Protein AF-A0A7X0LFH3-F1 (afdb_monomer)

Secondary structure (DSSP, 8-state):
-PPPEEEEEEEEEEEETTEEEEEEEEEEEEETTEEEEEE--TTSPPPEEEEEEEGGGEEEEEE--

Mean predicted aligned error: 6.88 Å

Solvent-accessible surface area (backbone atoms only — not comparable to full-atom values): 3825 Å² total; per-residue (Å²): 134,84,63,64,71,48,84,49,44,29,42,39,33,34,47,62,89,93,45,79,45,76,47,77,33,39,27,38,33,52,56,96,69,30,36,38,33,21,36,66,42,96,83,79,52,76,64,40,83,72,48,77,43,46,58,88,35,52,75,47,77,46,77,57,130

Nearest PDB structures (foldseek):
  6am0-assembly1_D  TM=6.243E-01  e=3.021E-01  Kluyveromyces lactis NRRL Y-1140
  8bdv-assembly1_A  TM=7.058E-01  e=1.851E+00  Staphylococcus aureus
  8di0-assembly2_B  TM=4.648E-01  e=1.317E+00  Tannerella forsythia 92A2
  3kvp-assembly1_B  TM=6.026E-01  e=3.451E+00  Bacillus subtilis
  6my0-assembly2_B  TM=5.279E-01  e=6.434E+00  Homo sapiens

Sequence (65 aa):
MSDKQYKHRFRLEMRIGQDQRQIDADSYAFSDCWMIFYRGNPQGGQPKEFWRVKTDDVVCMETKA

Foldseek 3Di:
DDWDKDFFWKWWWFADPPDIDIDTAGMWTDDPQKIWGWHDDPVDDDTDTDDIDGPVRTDDMGTDD

Radius of gyration: 11.78 Å; Cα contacts (8 Å, |Δi|>4): 132; chains: 1; bounding box: 27×29×30 Å

Structure (mmCIF, N/CA/C/O backbone):
data_AF-A0A7X0LFH3-F1
#
_entry.id   AF-A0A7X0LFH3-F1
#
loop_
_atom_site.group_PDB
_atom_site.id
_atom_site.type_symbol
_atom_site.label_atom_id
_atom_site.label_alt_id
_atom_site.label_comp_id
_atom_site.label_asym_id
_atom_site.label_entity_id
_atom_site.label_seq_id
_atom_site.pdbx_PDB_ins_code
_atom_site.Cartn_x
_atom_site.Cartn_y
_atom_site.Cartn_z
_atom_site.occupancy
_atom_site.B_iso_or_equiv
_atom_site.auth_seq_id
_atom_site.auth_comp_id
_atom_site.auth_asym_id
_atom_site.auth_atom_id
_atom_site.pdbx_PDB_model_num
ATOM 1 N N . MET A 1 1 ? 2.074 -18.653 -1.979 1.00 44.59 1 MET A N 1
ATOM 2 C CA . MET A 1 1 ? 1.432 -18.007 -3.145 1.00 44.59 1 MET A CA 1
ATOM 3 C C . MET A 1 1 ? 2.234 -16.746 -3.432 1.00 44.59 1 MET A C 1
ATOM 5 O O . MET A 1 1 ? 2.580 -16.088 -2.467 1.00 44.59 1 MET A O 1
ATOM 9 N N . SER A 1 2 ? 2.639 -16.468 -4.676 1.00 53.28 2 SER A N 1
ATOM 10 C CA . SER A 1 2 ? 3.397 -15.239 -4.983 1.00 53.28 2 SER A CA 1
ATOM 11 C C . SER A 1 2 ? 2.480 -14.0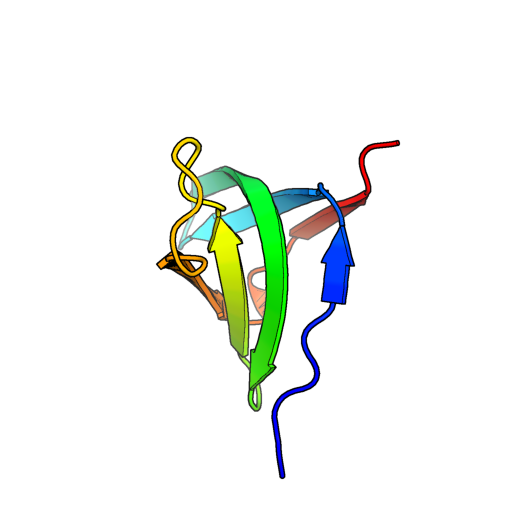24 -4.938 1.00 53.28 2 SER A C 1
ATOM 13 O O . SER A 1 2 ? 1.435 -14.025 -5.592 1.00 53.28 2 SER A O 1
ATOM 15 N N . ASP A 1 3 ? 2.902 -12.996 -4.211 1.00 66.00 3 ASP A N 1
ATOM 16 C CA . ASP A 1 3 ? 2.199 -11.722 -4.126 1.00 66.00 3 ASP A CA 1
ATOM 17 C C . ASP A 1 3 ? 2.134 -11.079 -5.521 1.00 66.00 3 ASP A C 1
ATOM 19 O O . ASP A 1 3 ? 3.149 -10.880 -6.196 1.00 66.00 3 ASP A O 1
ATOM 23 N N . LYS A 1 4 ? 0.918 -10.793 -5.999 1.00 69.56 4 LYS A N 1
ATOM 24 C CA . LYS A 1 4 ? 0.715 -10.085 -7.270 1.00 69.56 4 LYS A CA 1
ATOM 25 C C . LYS A 1 4 ? 1.051 -8.607 -7.064 1.00 69.56 4 LYS A C 1
ATOM 27 O O . LYS A 1 4 ? 0.425 -7.952 -6.234 1.00 69.56 4 LYS A O 1
ATOM 32 N N . GLN A 1 5 ? 2.007 -8.088 -7.835 1.00 75.00 5 GLN A N 1
ATOM 33 C CA . GLN A 1 5 ? 2.371 -6.669 -7.836 1.00 75.00 5 GLN A CA 1
ATOM 34 C C . GLN A 1 5 ? 1.630 -5.917 -8.948 1.00 75.00 5 GLN A C 1
ATOM 36 O O . GLN A 1 5 ? 1.647 -6.335 -10.107 1.00 75.00 5 GLN A O 1
ATOM 41 N N . TYR A 1 6 ? 1.044 -4.771 -8.608 1.00 73.56 6 TYR A N 1
ATOM 42 C CA . TYR A 1 6 ? 0.334 -3.891 -9.539 1.00 73.56 6 TYR A CA 1
ATOM 43 C C . TYR A 1 6 ? 1.132 -2.600 -9.741 1.00 73.56 6 TYR A C 1
ATOM 45 O O . TYR A 1 6 ? 1.510 -1.956 -8.764 1.00 73.56 6 TYR A O 1
ATOM 53 N N . LYS A 1 7 ? 1.414 -2.222 -10.997 1.00 73.31 7 LYS A N 1
ATOM 54 C CA . LYS A 1 7 ? 2.246 -1.055 -11.349 1.00 73.31 7 LYS A CA 1
ATOM 55 C C . LYS A 1 7 ? 1.394 0.099 -11.865 1.00 73.31 7 LYS A C 1
ATOM 57 O O . LYS A 1 7 ? 1.027 0.103 -13.034 1.00 73.31 7 LYS A O 1
ATOM 62 N N . HIS A 1 8 ? 1.135 1.077 -11.007 1.00 72.75 8 HIS A N 1
ATOM 63 C CA . HIS A 1 8 ? 0.476 2.337 -11.344 1.00 72.75 8 HIS A CA 1
ATOM 64 C C . HIS A 1 8 ? 0.953 3.407 -10.369 1.00 72.75 8 HIS A C 1
ATOM 66 O O . HIS A 1 8 ? 1.227 3.097 -9.213 1.00 72.75 8 HIS A O 1
ATOM 72 N N . ARG A 1 9 ? 1.003 4.670 -10.796 1.00 79.38 9 ARG A N 1
ATOM 73 C CA . ARG A 1 9 ? 1.175 5.761 -9.840 1.00 79.38 9 ARG A CA 1
ATOM 74 C C . ARG A 1 9 ? -0.153 5.985 -9.130 1.00 79.38 9 ARG A C 1
ATOM 76 O O . ARG A 1 9 ? -1.173 6.186 -9.782 1.00 79.38 9 ARG A O 1
ATOM 83 N N . PHE A 1 10 ? -0.157 5.967 -7.810 1.00 79.81 10 PHE A N 1
ATOM 84 C CA . PHE A 1 10 ? -1.356 6.225 -7.019 1.00 79.81 10 PHE A CA 1
ATOM 85 C C . PHE A 1 10 ? -1.029 7.104 -5.821 1.00 79.81 10 PHE A C 1
ATOM 87 O O . PHE A 1 10 ? 0.113 7.174 -5.356 1.00 79.81 10 PHE A O 1
ATOM 94 N N . ARG A 1 11 ? -2.064 7.781 -5.333 1.00 86.00 11 ARG A N 1
ATOM 95 C CA . ARG A 1 11 ? -2.069 8.414 -4.023 1.00 86.00 11 ARG A CA 1
ATOM 96 C C . ARG A 1 11 ? -2.889 7.547 -3.084 1.00 86.00 11 ARG A C 1
ATOM 98 O O . ARG A 1 11 ? -4.043 7.242 -3.370 1.00 86.00 11 ARG A O 1
ATOM 105 N N . LEU A 1 12 ? -2.282 7.154 -1.977 1.00 87.12 12 LEU A N 1
ATOM 106 C CA . LEU A 1 12 ? -2.947 6.419 -0.914 1.00 87.12 12 LEU A CA 1
ATOM 107 C C . LEU A 1 12 ? -3.222 7.362 0.246 1.00 87.12 12 LEU A C 1
ATOM 109 O O . LEU A 1 12 ? -2.321 8.071 0.694 1.00 87.12 12 LEU A O 1
ATOM 113 N N . GLU A 1 13 ? -4.440 7.306 0.757 1.00 89.56 13 GLU A N 1
ATOM 114 C CA . GLU A 1 13 ? -4.831 7.895 2.022 1.00 89.56 13 GLU A CA 1
ATOM 115 C C . GLU A 1 13 ? -5.058 6.793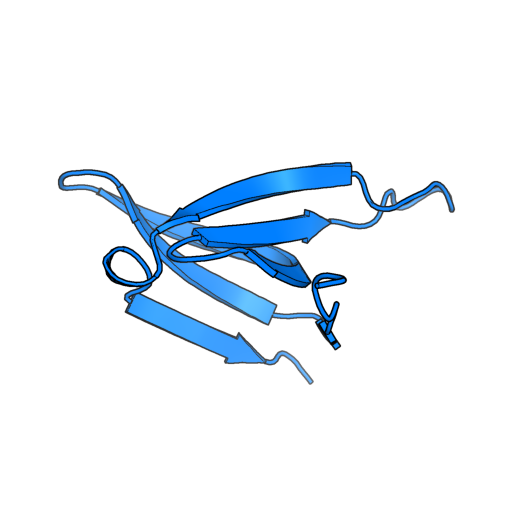 3.054 1.00 89.56 13 GLU A C 1
ATOM 117 O O . GLU A 1 13 ? -5.804 5.840 2.819 1.00 89.56 13 GLU A O 1
ATOM 122 N N . MET A 1 14 ? -4.389 6.916 4.195 1.00 87.88 14 MET A N 1
ATOM 123 C CA . MET A 1 14 ? -4.395 5.905 5.246 1.00 87.88 14 MET A CA 1
ATOM 124 C C . MET A 1 14 ? -4.569 6.532 6.623 1.00 87.88 14 MET A C 1
ATOM 126 O O . MET A 1 14 ? -4.198 7.689 6.848 1.00 87.88 14 MET A O 1
ATOM 130 N N . ARG A 1 15 ? -5.078 5.734 7.558 1.00 84.62 15 ARG A N 1
ATOM 131 C CA . ARG A 1 15 ? -5.175 6.068 8.974 1.00 84.62 15 ARG A CA 1
ATOM 132 C C . ARG A 1 15 ? -4.063 5.358 9.746 1.00 84.62 15 ARG A C 1
ATOM 134 O O . ARG A 1 15 ? -3.964 4.141 9.707 1.00 84.62 15 ARG A O 1
ATOM 141 N N . ILE A 1 16 ? -3.233 6.107 10.466 1.00 79.19 16 ILE A N 1
ATOM 142 C CA . ILE A 1 16 ? -2.219 5.559 11.376 1.00 79.19 16 ILE A CA 1
ATOM 143 C C . ILE A 1 16 ? -2.589 6.003 12.791 1.00 79.19 16 ILE A C 1
ATOM 145 O O . ILE A 1 16 ? -2.313 7.131 13.196 1.00 79.19 16 ILE A O 1
ATOM 149 N N . GLY A 1 17 ? -3.265 5.131 13.540 1.00 79.31 17 GLY A N 1
ATOM 150 C CA . GLY A 1 17 ? -3.850 5.510 14.828 1.00 79.31 17 GLY A CA 1
ATOM 151 C C . GLY A 1 17 ? -4.977 6.532 14.645 1.00 79.31 17 GLY A C 1
ATOM 152 O O . GLY A 1 17 ? -6.005 6.211 14.052 1.00 79.31 17 GLY A O 1
ATOM 153 N N . GLN A 1 18 ? -4.791 7.753 15.158 1.00 76.88 18 GLN A N 1
ATOM 154 C CA . GLN A 1 18 ? -5.734 8.870 14.980 1.0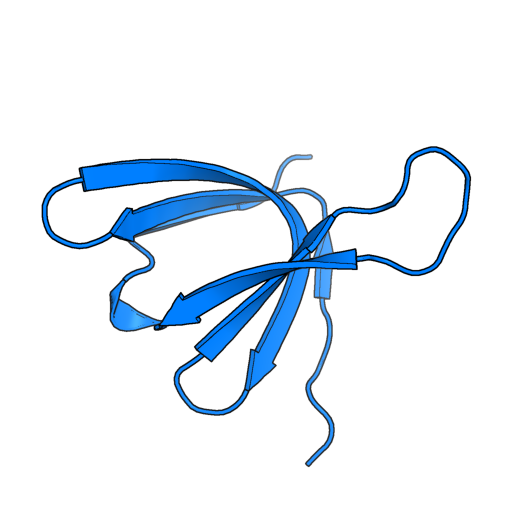0 76.88 18 GLN A CA 1
ATOM 155 C C . GLN A 1 18 ? -5.355 9.810 13.822 1.00 76.88 18 GLN A C 1
ATOM 157 O O . GLN A 1 18 ? -6.147 10.679 13.465 1.00 76.88 18 GLN A O 1
ATOM 162 N N . ASP A 1 19 ? -4.185 9.619 13.206 1.00 82.75 19 ASP A N 1
ATOM 163 C CA . ASP A 1 19 ? -3.684 10.499 12.154 1.00 82.75 19 ASP A CA 1
ATOM 164 C C . ASP A 1 19 ? -4.111 10.015 10.768 1.00 82.75 19 ASP A C 1
ATOM 166 O O . ASP A 1 19 ? -3.988 8.833 10.441 1.00 82.75 19 ASP A O 1
ATOM 170 N N . GLN A 1 20 ? -4.522 10.947 9.911 1.00 84.12 20 GLN A N 1
ATOM 171 C CA . GLN A 1 20 ? -4.751 10.705 8.488 1.00 84.12 20 GLN A CA 1
ATOM 172 C C . GLN A 1 20 ? -3.533 11.176 7.690 1.00 84.12 20 GLN A C 1
ATOM 174 O O . GLN A 1 20 ? -3.084 12.315 7.834 1.00 84.12 20 GLN A O 1
ATOM 179 N N . ARG A 1 21 ? -2.964 10.293 6.865 1.00 85.31 21 ARG A N 1
ATOM 180 C CA . ARG A 1 21 ? -1.774 10.585 6.053 1.00 85.31 21 ARG A CA 1
ATOM 181 C C . ARG A 1 21 ? -1.994 10.226 4.597 1.00 85.31 21 ARG A C 1
ATOM 183 O O . ARG A 1 21 ? -2.695 9.268 4.283 1.00 85.31 21 ARG A O 1
ATOM 190 N N . GLN A 1 22 ? -1.322 10.970 3.724 1.00 88.56 22 GLN A N 1
ATOM 191 C CA . GLN A 1 22 ? -1.306 10.723 2.288 1.00 88.56 22 GLN A CA 1
ATOM 192 C C . GLN A 1 22 ? 0.108 10.388 1.816 1.00 88.56 22 GLN A C 1
ATOM 194 O O . GLN A 1 22 ? 1.069 11.062 2.194 1.00 88.56 22 GLN A O 1
ATOM 199 N N . ILE A 1 23 ? 0.237 9.365 0.974 1.00 84.50 23 ILE A N 1
ATOM 200 C CA . ILE A 1 23 ? 1.497 8.995 0.320 1.00 84.50 23 ILE A CA 1
ATOM 201 C C . ILE A 1 23 ? 1.297 8.855 -1.187 1.00 84.50 23 ILE A C 1
ATOM 203 O O . ILE A 1 23 ? 0.227 8.463 -1.642 1.00 84.50 23 ILE A O 1
ATOM 207 N N . ASP A 1 24 ? 2.344 9.140 -1.958 1.00 86.44 24 ASP A N 1
ATOM 208 C CA . ASP A 1 24 ? 2.415 8.799 -3.379 1.00 86.44 24 ASP A CA 1
ATOM 209 C C . ASP A 1 24 ? 3.331 7.572 -3.548 1.00 86.44 24 ASP A C 1
ATOM 211 O O . ASP A 1 24 ? 4.449 7.554 -3.017 1.00 86.44 24 ASP A O 1
ATOM 215 N N . ALA A 1 25 ? 2.875 6.567 -4.296 1.00 86.69 25 ALA A N 1
ATOM 216 C CA . ALA A 1 25 ? 3.637 5.356 -4.603 1.00 86.69 25 ALA A CA 1
ATOM 217 C C . ALA A 1 25 ? 3.406 4.897 -6.053 1.00 86.69 25 ALA A C 1
ATOM 219 O O . ALA A 1 25 ? 2.477 5.348 -6.724 1.00 86.69 25 ALA A O 1
ATOM 220 N N . ASP A 1 26 ? 4.304 4.040 -6.546 1.00 86.31 26 ASP A N 1
ATOM 221 C CA . ASP A 1 26 ? 4.394 3.650 -7.964 1.00 86.31 26 ASP A CA 1
ATOM 222 C C . ASP A 1 26 ? 3.947 2.203 -8.217 1.00 86.31 26 ASP A C 1
ATOM 224 O O . ASP A 1 26 ? 3.718 1.781 -9.353 1.00 86.31 26 ASP A O 1
ATOM 228 N N . SER A 1 27 ? 3.878 1.398 -7.159 1.00 86.00 27 SER A N 1
ATOM 229 C CA . SER A 1 27 ? 3.292 0.060 -7.204 1.00 86.00 27 SER A CA 1
ATOM 230 C C . SER A 1 27 ? 2.921 -0.413 -5.807 1.00 86.00 27 SER A C 1
ATOM 232 O O . SER A 1 27 ? 3.419 0.117 -4.811 1.00 86.00 27 SER A O 1
ATOM 234 N N . TYR A 1 28 ? 2.075 -1.432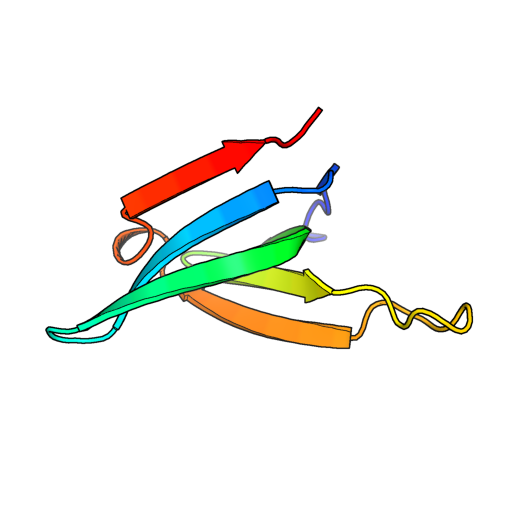 -5.732 1.00 87.00 28 TYR A N 1
ATOM 235 C CA . TYR A 1 28 ? 1.745 -2.098 -4.480 1.00 87.00 28 TYR A CA 1
ATOM 236 C C . TYR A 1 28 ? 1.606 -3.609 -4.667 1.00 87.00 28 TYR A C 1
ATOM 238 O O . TYR A 1 28 ? 1.426 -4.093 -5.788 1.00 87.00 28 TYR A O 1
ATOM 246 N N . ALA A 1 29 ? 1.704 -4.346 -3.566 1.00 87.62 29 ALA A N 1
ATOM 247 C CA . ALA A 1 29 ? 1.451 -5.778 -3.487 1.00 87.62 29 ALA A CA 1
ATOM 248 C C . ALA A 1 29 ? 0.529 -6.083 -2.300 1.00 87.62 29 ALA A C 1
ATOM 250 O O . ALA A 1 29 ? 0.513 -5.345 -1.313 1.00 87.62 29 ALA A O 1
ATOM 251 N N . PHE A 1 30 ? -0.228 -7.172 -2.403 1.00 87.44 30 PHE A N 1
ATOM 252 C CA . PHE A 1 30 ? -1.023 -7.703 -1.296 1.00 87.44 30 PHE A CA 1
ATOM 253 C C . PHE A 1 30 ? -0.327 -8.910 -0.688 1.00 87.44 30 PHE A C 1
ATOM 255 O O . PHE A 1 30 ? 0.133 -9.771 -1.433 1.00 87.44 30 PHE A O 1
ATOM 262 N N . SER A 1 31 ? -0.320 -8.981 0.640 1.00 87.06 31 SER A N 1
ATOM 263 C CA . SER A 1 31 ? 0.188 -10.116 1.405 1.00 87.06 31 SER A CA 1
ATOM 264 C C . SER A 1 31 ? -0.675 -10.297 2.656 1.00 87.06 31 SER A C 1
ATOM 266 O O . SER A 1 31 ? -0.624 -9.485 3.582 1.00 87.06 31 SER A O 1
ATOM 268 N N . ASP A 1 32 ? -1.523 -11.327 2.666 1.00 88.12 32 ASP A N 1
ATOM 269 C CA . ASP A 1 32 ? -2.548 -11.563 3.693 1.00 88.12 32 ASP A CA 1
ATOM 270 C C . ASP A 1 32 ? -3.437 -10.324 3.949 1.00 88.12 32 ASP A C 1
ATOM 272 O O . ASP A 1 32 ? -4.140 -9.865 3.051 1.00 88.12 32 ASP A O 1
ATOM 276 N N . CYS A 1 33 ? -3.410 -9.766 5.166 1.00 88.94 33 CYS A N 1
ATOM 277 C CA . CYS A 1 33 ? -4.133 -8.551 5.561 1.00 88.94 33 CYS A CA 1
ATOM 278 C C . CYS A 1 33 ? -3.324 -7.257 5.360 1.00 88.94 33 CYS A C 1
ATOM 280 O O . CYS A 1 33 ? -3.673 -6.208 5.905 1.00 88.94 33 CYS A O 1
ATOM 282 N N . TRP A 1 34 ? -2.225 -7.325 4.606 1.00 89.62 34 TRP A N 1
ATOM 283 C CA . TRP A 1 34 ? -1.318 -6.209 4.376 1.00 89.62 34 TRP A CA 1
ATOM 284 C C . TRP A 1 34 ? -1.291 -5.778 2.916 1.00 89.62 34 TRP A C 1
ATOM 286 O O . TRP A 1 34 ? -1.277 -6.592 1.992 1.00 89.62 34 TRP A O 1
ATOM 296 N N . MET A 1 35 ? -1.183 -4.468 2.731 1.00 89.25 35 MET A N 1
ATOM 297 C CA . MET A 1 35 ? -0.785 -3.828 1.487 1.00 89.25 35 MET A CA 1
ATOM 298 C C . MET A 1 35 ? 0.624 -3.265 1.649 1.00 89.25 35 MET A C 1
ATOM 300 O O . MET A 1 35 ? 0.904 -2.525 2.595 1.00 89.25 35 MET A O 1
ATOM 304 N N . ILE A 1 36 ? 1.514 -3.624 0.729 1.00 88.56 36 ILE A N 1
ATOM 305 C CA . ILE A 1 36 ? 2.901 -3.158 0.691 1.00 88.56 36 ILE A CA 1
ATOM 306 C C . ILE A 1 36 ? 3.029 -2.187 -0.473 1.00 88.56 36 ILE A C 1
ATOM 308 O O . ILE A 1 36 ? 2.739 -2.546 -1.610 1.00 88.56 36 ILE A O 1
ATOM 312 N N . PHE A 1 37 ? 3.455 -0.962 -0.195 1.00 88.00 37 PHE A N 1
ATOM 313 C CA . PHE A 1 37 ? 3.584 0.117 -1.163 1.00 88.00 37 PHE A CA 1
ATOM 314 C C . PHE A 1 37 ? 5.051 0.373 -1.476 1.00 88.00 37 PHE A C 1
ATOM 316 O O . PHE A 1 37 ? 5.884 0.549 -0.580 1.00 88.00 37 PHE A O 1
ATOM 323 N N . TYR A 1 38 ? 5.351 0.447 -2.766 1.00 86.25 38 TYR A N 1
ATOM 324 C CA . TYR A 1 38 ? 6.696 0.643 -3.272 1.00 86.25 38 TYR A CA 1
ATOM 325 C C . TYR A 1 38 ? 6.795 1.959 -4.026 1.00 86.25 38 TYR A C 1
ATOM 327 O O . TYR A 1 38 ? 5.919 2.317 -4.821 1.00 86.25 38 TYR A O 1
ATOM 335 N N . ARG A 1 39 ? 7.920 2.641 -3.829 1.00 84.31 39 ARG A N 1
ATOM 336 C CA . ARG A 1 39 ? 8.293 3.820 -4.605 1.00 84.31 39 ARG A CA 1
ATOM 337 C C . ARG A 1 39 ? 9.554 3.512 -5.404 1.00 84.31 39 ARG A C 1
ATOM 339 O O . ARG A 1 39 ? 10.514 2.936 -4.883 1.00 84.31 39 ARG A O 1
ATOM 346 N N . GLY A 1 40 ? 9.536 3.856 -6.684 1.00 74.12 40 GLY A N 1
ATOM 347 C CA . GLY A 1 40 ? 10.674 3.719 -7.576 1.00 74.12 40 GLY A CA 1
ATOM 348 C C . GLY A 1 40 ? 11.827 4.604 -7.116 1.00 74.12 40 GLY A C 1
ATOM 349 O O . GLY A 1 40 ? 11.634 5.735 -6.665 1.00 74.12 40 GLY A O 1
ATOM 350 N N . ASN A 1 41 ? 13.049 4.090 -7.239 1.00 59.34 41 ASN A N 1
ATOM 351 C CA . ASN A 1 41 ? 14.234 4.925 -7.131 1.00 59.34 41 ASN A CA 1
ATOM 352 C C . ASN A 1 41 ? 14.338 5.741 -8.436 1.00 59.34 41 ASN A C 1
ATOM 354 O O . ASN A 1 41 ? 14.415 5.119 -9.499 1.00 59.34 41 ASN A O 1
ATOM 358 N N . PRO A 1 42 ? 14.358 7.089 -8.411 1.00 54.56 42 PRO A N 1
ATOM 359 C CA . PRO A 1 42 ? 14.413 7.907 -9.630 1.00 54.56 42 PRO A CA 1
ATOM 360 C C . PRO A 1 42 ? 15.640 7.624 -10.518 1.00 54.56 42 PRO A C 1
ATOM 362 O O . PRO A 1 42 ? 15.676 8.056 -11.662 1.00 54.56 42 PRO A O 1
ATOM 365 N N . GLN A 1 43 ? 16.630 6.882 -10.010 1.00 53.25 43 GLN A N 1
ATOM 366 C CA . GLN A 1 43 ? 17.876 6.535 -10.698 1.00 53.25 43 GLN A CA 1
ATOM 367 C C . GLN A 1 43 ? 17.927 5.081 -11.223 1.00 53.25 43 GLN A C 1
ATOM 369 O O . GLN A 1 43 ? 19.010 4.538 -11.413 1.00 53.25 43 GLN A O 1
ATOM 374 N N . GLY A 1 44 ? 16.782 4.422 -11.454 1.00 56.91 44 GLY A N 1
ATOM 375 C CA . GLY A 1 44 ? 16.733 3.145 -12.196 1.00 56.91 44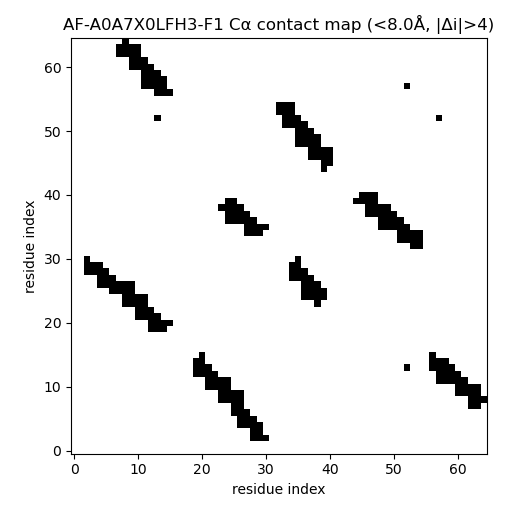 GLY A CA 1
ATOM 376 C C . GLY A 1 44 ? 17.051 1.872 -11.394 1.00 56.91 44 GLY A C 1
ATOM 377 O O . GLY A 1 44 ? 17.376 0.842 -11.980 1.00 56.91 44 GLY A O 1
ATOM 378 N N . GLY A 1 45 ? 16.956 1.921 -10.062 1.00 64.44 45 GLY A N 1
ATOM 379 C CA . GLY A 1 45 ? 17.114 0.751 -9.183 1.00 64.44 45 GLY A CA 1
ATOM 380 C C . GLY A 1 45 ? 15.815 -0.027 -8.933 1.00 64.44 45 GLY A C 1
ATOM 381 O O . GLY A 1 45 ? 14.727 0.435 -9.279 1.00 64.44 45 GLY A O 1
ATOM 382 N N . GLN A 1 46 ? 15.922 -1.195 -8.281 1.00 64.31 46 GLN A N 1
ATOM 383 C CA . GLN A 1 46 ? 14.750 -1.954 -7.823 1.00 64.31 46 GLN A CA 1
ATOM 384 C C . GLN A 1 46 ? 13.844 -1.077 -6.933 1.00 64.31 46 GLN A C 1
ATOM 386 O O . GLN A 1 46 ? 14.362 -0.257 -6.163 1.00 64.31 46 GLN A O 1
ATOM 391 N N . PRO A 1 47 ? 12.509 -1.223 -7.036 1.00 68.12 47 PRO A N 1
ATOM 392 C CA . PRO A 1 47 ? 11.579 -0.494 -6.182 1.00 68.12 47 PRO A CA 1
ATOM 393 C C . PRO A 1 47 ? 11.907 -0.753 -4.708 1.00 68.12 47 PRO A C 1
ATOM 395 O O . PRO A 1 47 ? 12.030 -1.906 -4.297 1.00 68.12 47 PRO A O 1
ATOM 398 N N . LYS A 1 48 ? 12.059 0.313 -3.913 1.00 74.69 48 LYS A N 1
ATOM 399 C CA . LYS A 1 48 ? 12.227 0.176 -2.462 1.00 74.69 48 LYS A CA 1
ATOM 400 C C . LYS A 1 48 ? 10.848 0.063 -1.825 1.00 74.69 48 LYS A C 1
ATOM 402 O O . LYS A 1 48 ? 9.954 0.856 -2.137 1.00 74.69 48 LYS A O 1
ATOM 407 N N . GLU A 1 49 ? 10.686 -0.915 -0.938 1.00 77.81 49 GLU A N 1
ATOM 408 C CA . GLU A 1 49 ? 9.552 -0.940 -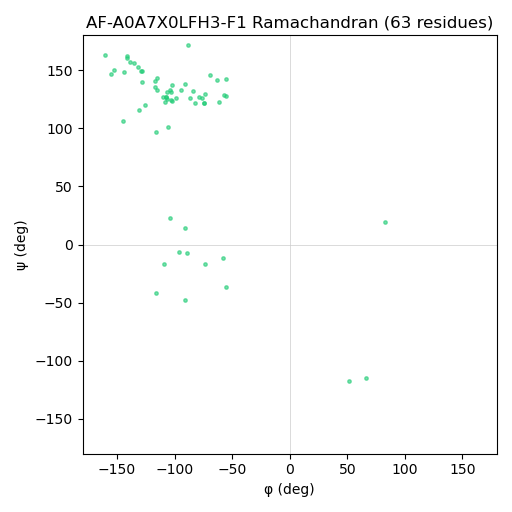0.016 1.00 77.81 49 GLU A CA 1
ATOM 409 C C . GLU A 1 49 ? 9.564 0.359 0.787 1.00 77.81 49 GLU A C 1
ATOM 411 O O . GLU A 1 49 ? 10.603 0.763 1.314 1.00 77.81 49 GLU A O 1
ATOM 416 N N . PHE A 1 50 ? 8.423 1.039 0.813 1.00 77.94 50 PHE A N 1
ATOM 417 C CA . PHE A 1 50 ? 8.301 2.327 1.478 1.00 77.94 50 PHE A CA 1
ATOM 418 C C . PHE A 1 50 ? 7.323 2.252 2.649 1.00 77.94 50 PHE A C 1
ATOM 420 O O . PHE A 1 50 ? 7.625 2.779 3.715 1.00 77.94 50 PHE A O 1
ATOM 427 N N . TRP A 1 51 ? 6.193 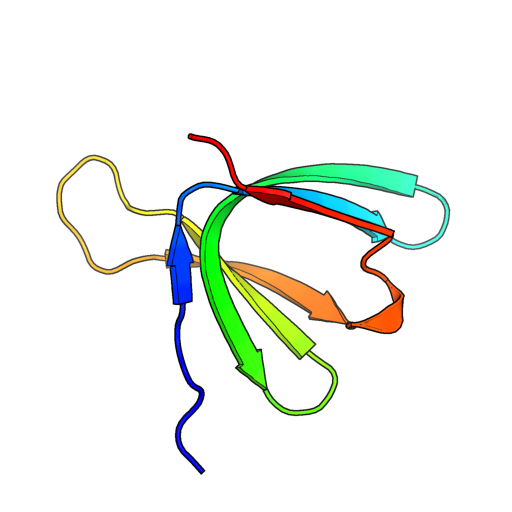1.556 2.479 1.00 84.06 51 TRP A N 1
ATOM 428 C CA . TRP A 1 51 ? 5.198 1.384 3.540 1.00 84.06 51 TRP A CA 1
ATOM 429 C C . TRP A 1 51 ? 4.548 0.014 3.499 1.00 84.06 51 TRP A C 1
ATOM 431 O O . TRP A 1 51 ? 4.295 -0.530 2.427 1.00 84.06 51 TRP A O 1
ATOM 441 N N . ARG A 1 52 ? 4.175 -0.475 4.679 1.00 88.81 52 ARG A N 1
ATOM 442 C CA . ARG A 1 52 ? 3.315 -1.638 4.862 1.00 88.81 52 ARG A CA 1
ATOM 443 C C . ARG A 1 52 ? 2.141 -1.235 5.751 1.00 88.81 52 ARG A C 1
ATOM 445 O O . ARG A 1 52 ? 2.348 -0.789 6.876 1.00 88.81 52 ARG A O 1
ATOM 452 N N . VAL A 1 53 ? 0.925 -1.360 5.230 1.00 87.44 53 VAL A N 1
ATOM 453 C CA . VAL A 1 53 ? -0.313 -0.857 5.849 1.00 87.44 53 VAL A CA 1
ATOM 454 C C . VAL A 1 53 ? -1.322 -1.995 5.904 1.00 87.44 53 VAL A C 1
ATOM 456 O O . VAL A 1 53 ? -1.392 -2.786 4.962 1.00 87.44 53 VAL A O 1
ATOM 459 N N . LYS A 1 54 ? -2.084 -2.127 6.994 1.00 89.50 54 LYS A N 1
ATOM 460 C CA . LYS A 1 54 ? -3.184 -3.099 7.014 1.00 89.50 54 LYS A CA 1
ATOM 461 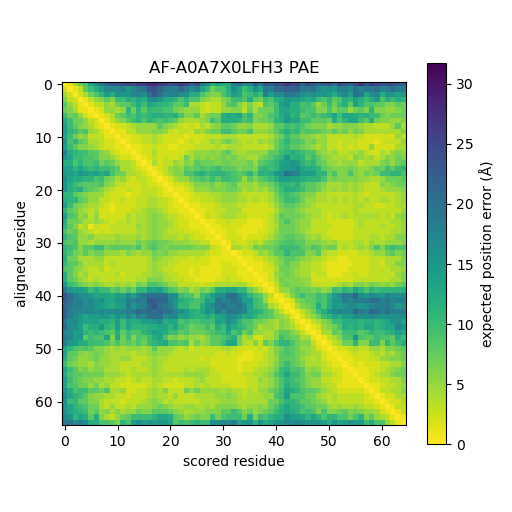C C . LYS A 1 54 ? -4.287 -2.628 6.078 1.00 89.50 54 LYS A C 1
ATOM 463 O O . LYS A 1 54 ? -4.531 -1.432 5.968 1.00 89.50 54 LYS A O 1
ATOM 468 N N . THR A 1 55 ? -4.977 -3.557 5.432 1.00 85.75 55 THR A N 1
ATOM 469 C CA . THR A 1 55 ? -6.081 -3.221 4.518 1.00 85.75 55 THR A CA 1
ATOM 470 C C . THR A 1 55 ? -7.155 -2.357 5.183 1.00 85.75 55 THR A C 1
ATOM 472 O O . THR A 1 55 ? -7.659 -1.438 4.551 1.00 85.75 55 THR A O 1
ATOM 475 N N . ASP A 1 56 ? -7.442 -2.588 6.466 1.00 87.88 56 ASP A N 1
ATOM 476 C CA . ASP A 1 56 ? -8.476 -1.858 7.220 1.00 87.88 56 ASP A CA 1
ATOM 477 C C . ASP A 1 56 ? -8.067 -0.419 7.583 1.00 87.88 56 ASP A C 1
ATOM 479 O O . ASP A 1 56 ? -8.912 0.411 7.920 1.00 87.88 56 ASP A O 1
ATOM 483 N N . ASP A 1 57 ? -6.770 -0.114 7.496 1.00 86.88 57 ASP A N 1
ATOM 484 C CA . ASP A 1 57 ? -6.214 1.218 7.733 1.00 86.88 57 ASP A CA 1
ATOM 485 C C . ASP A 1 57 ? -6.179 2.062 6.443 1.00 86.88 57 ASP A C 1
ATOM 487 O O . ASP A 1 57 ? -5.874 3.257 6.482 1.00 86.88 57 ASP A O 1
ATOM 491 N N . VAL A 1 58 ? -6.501 1.472 5.285 1.00 85.00 58 VAL A N 1
ATOM 492 C CA . VAL A 1 58 ? -6.611 2.188 4.009 1.00 85.00 58 VAL A CA 1
ATOM 493 C C . VAL A 1 58 ? -7.977 2.859 3.912 1.00 85.00 58 VAL A C 1
ATOM 495 O O . VAL A 1 58 ? -9.015 2.206 3.954 1.00 85.00 58 VAL A O 1
ATOM 498 N N . VAL A 1 59 ? -7.974 4.181 3.745 1.00 85.00 59 VAL A N 1
ATOM 499 C CA . VAL A 1 59 ? -9.197 4.985 3.613 1.00 85.00 59 VAL A CA 1
ATOM 500 C C . VAL A 1 59 ? -9.590 5.118 2.146 1.00 85.00 59 VAL A C 1
ATOM 502 O O . VAL A 1 59 ? -10.748 4.921 1.789 1.00 85.00 59 VAL A O 1
ATOM 505 N N . CYS A 1 60 ? -8.627 5.459 1.289 1.00 86.19 60 CYS A N 1
ATOM 506 C CA . CYS A 1 60 ? -8.856 5.658 -0.137 1.00 86.19 60 CYS A CA 1
ATOM 507 C C . CYS A 1 60 ? -7.562 5.425 -0.927 1.00 86.19 60 CYS A C 1
ATOM 509 O O . CYS A 1 60 ? -6.467 5.726 -0.451 1.00 86.19 60 CYS A O 1
ATOM 511 N N . MET A 1 61 ? -7.686 4.912 -2.150 1.00 85.75 61 MET A N 1
ATOM 512 C CA . MET A 1 61 ? -6.585 4.794 -3.103 1.00 85.75 61 MET A CA 1
ATOM 513 C C . MET A 1 61 ? -7.032 5.360 -4.451 1.00 85.75 61 MET A C 1
ATOM 515 O O . MET A 1 61 ? -7.933 4.822 -5.091 1.00 85.75 61 MET A O 1
ATOM 519 N N . GLU A 1 62 ? -6.385 6.436 -4.888 1.00 86.44 62 GLU A N 1
ATOM 520 C CA . GLU A 1 62 ? -6.666 7.105 -6.156 1.00 86.44 62 GLU A CA 1
ATOM 521 C C . GLU A 1 62 ? -5.550 6.806 -7.160 1.00 86.44 62 GLU A C 1
ATOM 523 O O . GLU A 1 62 ? -4.373 7.065 -6.896 1.00 86.44 62 GLU A O 1
ATOM 528 N N . THR A 1 63 ? -5.912 6.279 -8.331 1.00 78.19 63 THR A N 1
ATOM 529 C CA . THR A 1 63 ? -4.952 6.071 -9.424 1.00 78.19 63 THR A CA 1
AT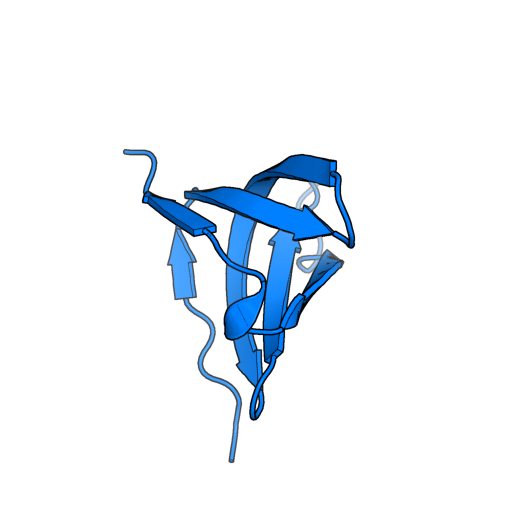OM 530 C C . THR A 1 63 ? -4.712 7.400 -10.127 1.00 78.19 63 THR A C 1
ATOM 532 O O . THR A 1 63 ? -5.661 8.048 -10.559 1.00 78.19 63 THR A O 1
ATOM 535 N N . LYS A 1 64 ? -3.450 7.809 -10.261 1.00 69.94 64 LYS A N 1
ATOM 536 C CA . LYS A 1 64 ? -3.085 8.994 -11.038 1.00 69.94 64 LYS A CA 1
ATOM 537 C C . LYS A 1 64 ? -2.896 8.591 -12.499 1.00 69.94 64 LYS A C 1
ATOM 539 O O . LYS A 1 64 ? -2.141 7.656 -12.772 1.00 69.94 64 LYS A O 1
ATOM 544 N N . ALA A 1 65 ? -3.608 9.279 -13.392 1.00 61.16 65 ALA A N 1
ATOM 545 C CA . ALA A 1 65 ? -3.405 9.198 -14.839 1.00 61.16 65 ALA A CA 1
ATOM 546 C C . ALA A 1 65 ? -2.045 9.785 -15.246 1.00 61.16 65 ALA A C 1
ATOM 548 O O . ALA A 1 65 ? -1.574 10.724 -14.557 1.00 61.16 65 ALA A O 1
#

pLDDT: mean 79.29, std 10.92, range [44.59, 89.62]